Protein AF-A0ABD0L115-F1 (afdb_monomer_lite)

Secondary structure (DSSP, 8-state):
-PPPPHHHHTT------SSHHHHHHHHHTGGG-SS--SEEEES-HHHHHHTSSSHHHHHHHHHHHHHHHHHHHHHHHS--EEEE---TT-TTHHHHHHHTT--EEEEEE-TTS-TTEEEEEEE-TT-SSEEEEEEEEEEETTEEEEEEEEEEEEPP----PPP-

Organism: NCBI:txid370345

Radius of gyration: 19.04 Å; chains: 1; bounding box: 59×47×43 Å

Structure (mmCIF, N/CA/C/O backbone):
data_AF-A0ABD0L115-F1
#
_entry.id   AF-A0ABD0L115-F1
#
loop_
_atom_site.group_PDB
_atom_site.id
_atom_site.type_symbol
_atom_site.label_atom_id
_atom_site.label_alt_id
_atom_site.label_comp_id
_atom_site.label_asym_id
_atom_site.label_entity_id
_atom_site.label_seq_id
_atom_site.pdbx_PDB_ins_code
_atom_site.Cartn_x
_atom_site.Cartn_y
_atom_site.Cartn_z
_atom_site.occupancy
_atom_site.B_iso_or_equiv
_atom_site.auth_seq_id
_atom_site.auth_comp_id
_atom_site.auth_asym_id
_atom_site.auth_atom_id
_atom_site.pdbx_PDB_model_num
ATOM 1 N N . MET A 1 1 ? -13.213 3.475 -19.606 1.00 53.22 1 MET A N 1
ATOM 2 C CA . MET A 1 1 ? -13.486 3.375 -18.160 1.00 53.22 1 MET A CA 1
ATOM 3 C C . MET A 1 1 ? -14.983 3.190 -17.997 1.00 53.22 1 MET A C 1
ATOM 5 O O . MET A 1 1 ? -15.710 4.118 -18.347 1.00 53.22 1 MET A O 1
ATOM 9 N N . PRO A 1 2 ? -15.458 2.026 -17.534 1.00 55.66 2 PRO A N 1
ATOM 10 C CA . PRO A 1 2 ? -16.842 1.870 -17.138 1.00 55.66 2 PRO A CA 1
ATOM 11 C C . PRO A 1 2 ? -17.012 2.618 -15.817 1.00 55.66 2 PRO A C 1
ATOM 13 O O . PRO A 1 2 ? -16.104 2.662 -14.982 1.00 55.66 2 PRO A O 1
ATOM 16 N N . THR A 1 3 ? -18.151 3.271 -15.641 1.00 66.38 3 THR A N 1
ATOM 17 C CA . THR A 1 3 ? -18.423 3.985 -14.398 1.00 66.38 3 THR A CA 1
ATOM 18 C C . THR A 1 3 ? -18.592 2.950 -13.282 1.00 66.38 3 THR A C 1
ATOM 20 O O . THR A 1 3 ? -19.433 2.062 -13.432 1.00 66.38 3 THR A O 1
ATOM 23 N N . PRO A 1 4 ? -17.801 3.008 -12.195 1.00 69.12 4 PRO A N 1
ATOM 24 C CA . PRO A 1 4 ? -17.964 2.079 -11.082 1.00 69.12 4 PRO A CA 1
ATOM 25 C C . PRO A 1 4 ? -19.384 2.175 -10.511 1.00 69.12 4 PRO A C 1
ATOM 27 O O . PRO A 1 4 ? -19.994 3.248 -10.522 1.00 69.12 4 PRO A O 1
ATOM 30 N N . GLU A 1 5 ? -19.917 1.051 -10.023 1.00 78.62 5 GLU A N 1
ATOM 31 C CA . GLU A 1 5 ? -21.270 1.009 -9.469 1.00 78.62 5 GLU A CA 1
ATOM 32 C C . GLU A 1 5 ? -21.422 2.035 -8.329 1.00 78.62 5 GLU A C 1
ATOM 34 O O . GLU A 1 5 ? -20.623 2.029 -7.385 1.00 78.62 5 GLU A O 1
ATOM 39 N N . PRO A 1 6 ? -22.457 2.897 -8.354 1.00 77.81 6 PRO A N 1
ATOM 40 C CA . PRO A 1 6 ? -22.631 3.941 -7.344 1.00 77.81 6 PRO A CA 1
ATOM 41 C C . PRO A 1 6 ? -22.697 3.410 -5.908 1.00 77.81 6 PRO A C 1
ATOM 43 O O . PRO A 1 6 ? -22.220 4.068 -4.988 1.00 77.81 6 PRO A O 1
ATOM 46 N N . ALA A 1 7 ? -23.255 2.211 -5.712 1.00 79.12 7 ALA A N 1
ATOM 47 C CA . ALA A 1 7 ? -23.335 1.569 -4.402 1.00 79.12 7 ALA A CA 1
ATOM 48 C C . ALA A 1 7 ? -21.949 1.197 -3.848 1.00 79.12 7 ALA A C 1
ATOM 50 O O . ALA A 1 7 ? -21.699 1.368 -2.659 1.00 79.12 7 ALA A O 1
ATOM 51 N N . ALA A 1 8 ? -21.026 0.752 -4.706 1.00 75.06 8 ALA A N 1
ATOM 52 C CA . ALA A 1 8 ? -19.653 0.465 -4.301 1.00 75.06 8 ALA A CA 1
ATOM 53 C C . ALA A 1 8 ? -18.895 1.755 -3.952 1.00 75.06 8 ALA A C 1
ATOM 55 O O . ALA A 1 8 ? -18.170 1.795 -2.960 1.00 75.06 8 ALA A O 1
ATOM 56 N N . LEU A 1 9 ? -19.111 2.835 -4.713 1.00 77.62 9 LEU A N 1
ATOM 57 C CA . LEU A 1 9 ? -18.492 4.137 -4.437 1.00 77.62 9 LEU A CA 1
ATOM 58 C C . LEU A 1 9 ? -18.914 4.736 -3.089 1.00 77.62 9 LEU A C 1
ATOM 60 O O . LEU A 1 9 ? -18.114 5.422 -2.463 1.00 77.62 9 LEU A O 1
ATOM 64 N N . GLN A 1 10 ? -20.132 4.462 -2.610 1.00 80.69 10 GLN A N 1
ATOM 65 C CA . GLN A 1 10 ? -20.591 4.929 -1.293 1.00 80.69 10 GLN A CA 1
ATOM 66 C C . GLN A 1 10 ? -19.810 4.312 -0.124 1.00 80.69 10 GLN A C 1
ATOM 68 O O . GLN A 1 10 ? -19.802 4.874 0.970 1.00 80.69 10 GLN A O 1
ATOM 73 N N . LEU A 1 11 ? -19.146 3.175 -0.349 1.00 83.31 11 LEU A N 1
ATOM 74 C CA . LEU A 1 11 ? -18.337 2.475 0.650 1.00 83.31 11 LEU A CA 1
ATOM 75 C C . LEU A 1 11 ? -16.856 2.878 0.597 1.00 83.31 11 LEU A C 1
ATOM 77 O O . LEU A 1 11 ? -16.072 2.449 1.443 1.00 83.31 11 LEU A O 1
ATOM 81 N N . VAL A 1 12 ? -16.461 3.699 -0.381 1.00 85.25 12 VAL A N 1
ATOM 82 C CA . VAL A 1 12 ? -15.071 4.101 -0.605 1.00 85.25 12 VAL A CA 1
ATOM 83 C C . VAL A 1 12 ? -14.905 5.581 -0.301 1.00 85.25 12 VAL A C 1
ATOM 85 O O . VAL A 1 12 ? -15.526 6.445 -0.914 1.00 85.25 12 VAL A O 1
ATOM 88 N N . LYS A 1 13 ? -13.988 5.892 0.615 1.00 88.50 13 LYS A N 1
ATOM 89 C CA . LYS A 1 13 ? -13.533 7.262 0.838 1.00 88.50 13 LYS A CA 1
ATOM 90 C C . LYS A 1 13 ? -12.255 7.504 0.042 1.00 88.50 13 LYS A C 1
ATOM 92 O O . LYS A 1 13 ? -11.186 7.060 0.449 1.00 88.50 13 LYS A O 1
ATOM 97 N N . LEU A 1 14 ? -12.371 8.225 -1.072 1.00 89.50 14 LEU A N 1
ATOM 98 C CA . LEU A 1 14 ? -11.212 8.712 -1.819 1.00 89.50 14 LEU A CA 1
ATOM 99 C C . LEU A 1 14 ? -10.639 9.949 -1.127 1.00 89.50 14 LEU A C 1
ATOM 101 O O . LEU A 1 14 ? -11.367 10.891 -0.806 1.00 89.50 14 LEU A O 1
ATOM 105 N N . TRP A 1 15 ? -9.334 9.935 -0.890 1.00 91.50 15 TRP A N 1
ATOM 106 C CA . TRP A 1 15 ? -8.607 11.038 -0.280 1.00 91.50 15 TRP A CA 1
ATOM 107 C C . TRP A 1 15 ? -7.257 11.196 -0.977 1.00 91.50 15 TRP A C 1
ATOM 109 O O . TRP A 1 15 ? -6.563 10.210 -1.202 1.00 91.50 15 TRP A O 1
ATOM 119 N N . TYR A 1 16 ? -6.917 12.436 -1.326 1.00 91.69 16 TYR A N 1
ATOM 120 C CA . TYR A 1 16 ? -5.723 12.795 -2.088 1.00 91.69 16 TYR A CA 1
ATOM 121 C C . TYR A 1 16 ? -4.810 13.659 -1.207 1.00 91.69 16 TYR A C 1
ATOM 123 O O . TYR A 1 16 ? -4.923 14.883 -1.257 1.00 91.69 16 TYR A O 1
ATOM 131 N N . PRO A 1 17 ? -3.982 13.048 -0.340 1.00 91.88 17 PRO A N 1
ATOM 132 C CA . PRO A 1 17 ? -3.046 13.790 0.498 1.00 91.88 17 PRO A CA 1
ATOM 133 C C . PRO A 1 17 ? -1.944 14.425 -0.355 1.00 91.88 17 PRO A C 1
ATOM 135 O O . PRO A 1 17 ? -1.441 13.799 -1.291 1.00 91.88 17 PRO A O 1
ATOM 138 N N . GLU A 1 18 ? -1.526 15.642 -0.014 1.00 89.31 18 GLU A N 1
ATOM 139 C CA . GLU A 1 18 ? -0.469 16.342 -0.764 1.00 89.31 18 GLU A CA 1
ATOM 140 C C . GLU A 1 18 ? 0.937 15.886 -0.348 1.00 89.31 18 GLU A C 1
ATOM 142 O O . GLU A 1 18 ? 1.902 16.026 -1.105 1.00 89.31 18 GLU A O 1
ATOM 147 N N . SER A 1 19 ? 1.067 15.323 0.858 1.00 91.12 19 SER A N 1
ATOM 148 C CA . SER A 1 19 ? 2.353 14.958 1.448 1.00 91.12 19 SER A CA 1
ATOM 149 C C . SER A 1 19 ? 2.285 13.724 2.348 1.00 91.12 19 SER A C 1
ATOM 151 O O . SER A 1 19 ? 1.236 13.347 2.876 1.00 91.12 19 SER A O 1
ATOM 153 N N . ALA A 1 20 ? 3.453 13.121 2.599 1.00 92.00 20 ALA A N 1
ATOM 154 C CA . ALA A 1 20 ? 3.595 12.027 3.561 1.00 92.00 20 ALA A CA 1
ATOM 155 C C . ALA A 1 20 ? 3.162 12.436 4.983 1.00 92.00 20 ALA A C 1
ATOM 157 O O . ALA A 1 20 ? 2.692 11.607 5.763 1.00 92.00 20 ALA A O 1
ATOM 158 N N . GLU A 1 21 ? 3.337 13.712 5.336 1.00 92.88 21 GLU A N 1
ATOM 159 C CA . GLU A 1 21 ? 3.028 14.238 6.666 1.00 92.88 21 GLU A CA 1
ATOM 160 C C . GLU A 1 21 ? 1.526 14.266 6.932 1.00 92.88 21 GLU A C 1
ATOM 162 O O . GLU A 1 21 ? 1.103 13.947 8.043 1.00 92.88 21 GLU A O 1
ATOM 167 N N . GLU A 1 22 ? 0.717 14.557 5.915 1.00 94.12 22 GLU A N 1
ATOM 168 C CA . GLU A 1 22 ? -0.739 14.461 6.012 1.00 94.12 22 GLU A CA 1
ATOM 169 C C . GLU A 1 22 ? -1.187 13.031 6.293 1.00 94.12 22 GLU A C 1
ATOM 171 O O . GLU A 1 22 ? -2.021 12.814 7.172 1.00 94.12 22 GLU A O 1
ATOM 176 N N . VAL A 1 23 ? -0.592 12.046 5.614 1.00 94.38 23 VAL A N 1
ATOM 177 C CA . VAL A 1 23 ? -0.897 10.625 5.840 1.00 94.38 23 VAL A CA 1
ATOM 178 C C . VAL A 1 23 ? -0.531 10.212 7.263 1.00 94.38 23 VAL A C 1
ATOM 180 O O . VAL A 1 23 ? -1.335 9.585 7.954 1.00 94.38 23 VAL A O 1
ATOM 183 N N . VAL A 1 24 ? 0.654 10.602 7.740 1.00 94.88 24 VAL A N 1
ATOM 184 C CA . VAL A 1 24 ? 1.091 10.334 9.121 1.00 94.88 24 VAL A CA 1
ATOM 185 C C . VAL A 1 24 ? 0.173 11.024 10.132 1.00 94.88 24 VAL A C 1
ATOM 187 O O . VAL A 1 24 ? -0.196 10.418 11.138 1.00 94.88 24 VAL A O 1
ATOM 190 N N . SER A 1 25 ? -0.230 12.266 9.867 1.00 94.62 25 SER A N 1
ATOM 191 C CA . SER A 1 25 ? -1.174 13.000 10.709 1.00 94.62 25 SER A CA 1
ATOM 192 C C . SER A 1 25 ? -2.525 12.291 10.760 1.00 94.62 25 SER A C 1
ATOM 194 O O . SER A 1 25 ? -3.065 12.072 11.842 1.00 94.62 25 SER A O 1
ATOM 196 N N . TRP A 1 26 ? -3.053 11.848 9.620 1.00 94.94 26 TRP A N 1
ATOM 197 C CA . TRP A 1 26 ? -4.289 11.073 9.575 1.00 94.94 26 TRP A CA 1
ATOM 198 C C . TRP A 1 26 ? -4.182 9.771 10.379 1.00 94.94 26 TRP A C 1
ATOM 200 O O . TRP A 1 26 ? -5.079 9.478 11.170 1.00 94.94 26 TRP A O 1
ATOM 210 N N . CYS A 1 27 ? -3.063 9.044 10.262 1.00 95.44 27 CYS A N 1
ATOM 211 C CA . CYS A 1 27 ? -2.799 7.844 11.063 1.00 95.44 27 CYS A CA 1
ATOM 212 C C . CYS A 1 27 ? -2.855 8.152 12.564 1.00 95.44 27 CYS A C 1
ATOM 214 O O . CYS A 1 27 ? -3.495 7.426 13.319 1.00 95.44 27 CYS A O 1
ATOM 216 N N . ALA A 1 28 ? -2.257 9.265 13.000 1.00 94.12 28 ALA A N 1
ATOM 217 C CA . ALA A 1 28 ? -2.294 9.680 14.399 1.00 94.12 28 ALA A CA 1
ATOM 218 C C . ALA A 1 28 ? -3.719 10.003 14.886 1.00 94.12 28 ALA A C 1
ATOM 220 O O . ALA A 1 28 ? -4.052 9.713 16.032 1.00 94.12 28 ALA A O 1
ATOM 221 N N . HIS A 1 29 ? -4.583 10.546 14.024 1.00 94.50 29 HIS A N 1
ATOM 222 C CA . HIS A 1 29 ? -5.970 10.904 14.352 1.00 94.50 29 HIS A CA 1
ATOM 223 C C . HIS A 1 29 ? -6.975 9.757 14.170 1.00 94.50 29 HIS A C 1
ATOM 225 O O . HIS A 1 29 ? -8.175 9.956 14.381 1.00 94.50 29 HIS A O 1
ATOM 231 N N . ILE A 1 30 ? -6.525 8.552 13.801 1.00 91.75 30 ILE A N 1
ATOM 232 C CA . ILE A 1 30 ? -7.424 7.427 13.513 1.00 91.75 30 ILE A CA 1
ATOM 233 C C . ILE A 1 30 ? -8.308 7.059 14.710 1.00 91.75 30 ILE A C 1
ATOM 235 O O . ILE A 1 30 ? -9.472 6.703 14.545 1.00 91.75 30 ILE A O 1
ATOM 239 N N . HIS A 1 31 ? -7.785 7.238 15.925 1.00 90.00 31 HIS A N 1
ATOM 240 C CA . HIS A 1 31 ? -8.477 6.934 17.174 1.00 90.00 31 HIS A CA 1
ATOM 241 C C . HIS A 1 31 ? -9.673 7.849 17.470 1.00 90.00 31 HIS A C 1
ATOM 243 O O . HIS A 1 31 ? -10.485 7.532 18.337 1.00 90.00 31 HIS A O 1
ATOM 249 N N . MET A 1 32 ? -9.783 8.973 16.760 1.00 91.69 32 MET A N 1
ATOM 250 C CA . MET A 1 32 ? -10.886 9.928 16.886 1.00 91.69 32 MET A CA 1
ATOM 251 C C . MET A 1 32 ? -11.992 9.693 15.850 1.00 91.69 32 MET A C 1
ATOM 253 O O . MET A 1 32 ? -13.011 10.381 15.878 1.00 91.69 32 MET A O 1
ATOM 257 N N . GLN A 1 33 ? -11.802 8.762 14.910 1.00 87.50 33 GLN A N 1
ATOM 258 C CA . GLN A 1 33 ? -12.786 8.484 13.867 1.00 87.50 33 GLN A CA 1
ATOM 259 C C . GLN A 1 33 ? -13.933 7.629 14.420 1.00 87.50 33 GLN A C 1
ATOM 261 O O . GLN A 1 33 ? -13.712 6.635 15.108 1.00 87.50 33 GLN A O 1
ATOM 266 N N . SER A 1 34 ? -15.171 8.001 14.087 1.00 84.75 34 SER A N 1
ATOM 267 C CA . SER A 1 34 ? -16.375 7.248 14.469 1.00 84.75 34 SER A CA 1
ATOM 268 C C . SER A 1 34 ? -16.602 6.005 13.608 1.00 84.75 34 SER A C 1
ATOM 270 O O . SER A 1 34 ? -17.222 5.045 14.061 1.00 84.75 34 SER A O 1
ATOM 272 N N . VAL A 1 35 ? -16.100 6.024 12.373 1.00 87.19 35 VAL A N 1
ATOM 273 C CA . VAL A 1 35 ? -16.182 4.924 11.412 1.00 87.19 35 VAL A CA 1
ATOM 274 C C . VAL A 1 35 ? -14.766 4.518 11.037 1.00 87.19 35 VAL A C 1
ATOM 276 O O . VAL A 1 35 ? -13.966 5.357 10.619 1.00 87.19 35 VAL A O 1
ATOM 279 N N . LEU A 1 36 ? -14.461 3.232 11.196 1.00 90.69 36 LEU A N 1
ATOM 280 C CA . LEU A 1 36 ? -13.145 2.677 10.905 1.00 90.69 36 LEU A CA 1
ATOM 281 C C . LEU A 1 36 ? -13.160 1.931 9.564 1.00 90.69 36 LEU A C 1
ATOM 283 O O . LEU A 1 36 ? -14.129 1.222 9.290 1.00 90.69 36 LEU A O 1
ATOM 287 N N . PRO A 1 37 ? -12.117 2.073 8.728 1.00 91.06 37 PRO A N 1
ATOM 288 C CA . PRO A 1 37 ? -12.068 1.399 7.438 1.00 91.06 37 PRO A CA 1
ATOM 289 C C . PRO A 1 37 ? -11.666 -0.075 7.584 1.00 91.06 37 PRO A C 1
ATOM 291 O O . PRO A 1 37 ? -10.776 -0.410 8.361 1.00 91.06 37 PRO A O 1
ATOM 294 N N . GLU A 1 38 ? -12.250 -0.949 6.765 1.00 91.62 38 GLU A N 1
ATOM 295 C CA . GLU A 1 38 ? -11.829 -2.359 6.669 1.00 91.62 38 GLU A CA 1
ATOM 296 C C . GLU A 1 38 ? -10.534 -2.539 5.859 1.00 91.62 38 GLU A C 1
ATOM 298 O O . GLU A 1 38 ? -9.847 -3.563 5.955 1.00 91.62 38 GLU A O 1
ATOM 303 N N . ALA A 1 39 ? -10.189 -1.547 5.038 1.00 92.94 39 ALA A N 1
ATOM 304 C CA . ALA A 1 39 ? -8.964 -1.528 4.261 1.00 92.94 39 ALA A CA 1
ATOM 305 C C . ALA A 1 39 ? -8.426 -0.105 4.099 1.00 92.94 39 ALA A C 1
ATOM 307 O O . ALA A 1 39 ? -9.177 0.844 3.879 1.00 92.94 39 ALA A O 1
ATOM 308 N N . ILE A 1 40 ? -7.105 0.016 4.168 1.00 94.88 40 ILE A N 1
ATOM 309 C CA . ILE A 1 40 ? -6.349 1.209 3.806 1.00 94.88 40 ILE A CA 1
ATOM 310 C C . ILE A 1 40 ? -5.590 0.858 2.532 1.00 94.88 40 ILE A C 1
ATOM 312 O O . ILE A 1 40 ? -4.771 -0.065 2.531 1.00 94.88 40 ILE A O 1
ATOM 316 N N . ILE A 1 41 ? -5.883 1.580 1.455 1.00 94.94 41 ILE A N 1
ATOM 317 C CA . ILE A 1 41 ? -5.234 1.413 0.156 1.00 94.94 41 ILE A CA 1
ATOM 318 C C . ILE A 1 41 ? -4.499 2.709 -0.158 1.00 94.94 41 ILE A C 1
ATOM 320 O O . ILE A 1 41 ? -5.116 3.772 -0.165 1.00 94.94 41 ILE A O 1
ATOM 324 N N . ILE A 1 42 ? -3.194 2.618 -0.398 1.00 94.50 42 ILE A N 1
ATOM 325 C CA . ILE A 1 42 ? -2.371 3.759 -0.808 1.00 94.50 42 ILE A CA 1
ATOM 326 C C . ILE A 1 42 ? -1.829 3.485 -2.192 1.00 94.50 42 ILE A C 1
ATOM 328 O O . ILE A 1 42 ? -1.077 2.532 -2.391 1.00 94.50 42 ILE A O 1
ATOM 332 N N . ASP A 1 43 ? -2.213 4.332 -3.131 1.00 91.88 43 ASP A N 1
ATOM 333 C CA . ASP A 1 43 ? -1.657 4.284 -4.470 1.00 91.88 43 ASP A CA 1
ATOM 334 C C . ASP A 1 43 ? -0.364 5.109 -4.539 1.00 91.88 43 ASP A C 1
ATOM 336 O O . ASP A 1 43 ? -0.255 6.139 -3.871 1.00 91.88 43 ASP A O 1
ATOM 340 N N . ASP A 1 44 ? 0.610 4.633 -5.312 1.00 90.19 44 ASP A N 1
ATOM 341 C CA . ASP A 1 44 ? 1.890 5.288 -5.597 1.00 90.19 44 ASP A CA 1
ATOM 342 C C . ASP A 1 44 ? 2.638 5.788 -4.345 1.00 90.19 44 ASP A C 1
ATOM 344 O O . ASP A 1 44 ? 3.018 6.958 -4.216 1.00 90.19 44 ASP A O 1
ATOM 348 N N . LEU A 1 45 ? 2.913 4.873 -3.406 1.00 91.25 45 LEU A N 1
ATOM 349 C CA . LEU A 1 45 ? 3.630 5.175 -2.159 1.00 91.25 45 LEU A CA 1
ATOM 350 C C . LEU A 1 45 ? 4.995 5.850 -2.406 1.00 91.25 45 LEU A C 1
ATOM 352 O O . LEU A 1 45 ? 5.487 6.609 -1.566 1.00 91.25 45 LEU A O 1
ATOM 356 N N . ASP A 1 46 ? 5.620 5.590 -3.556 1.00 88.81 46 ASP A N 1
ATOM 357 C CA . ASP A 1 46 ? 6.898 6.178 -3.947 1.00 88.81 46 ASP A CA 1
ATOM 358 C C . ASP A 1 46 ? 6.873 7.703 -4.086 1.00 88.81 46 ASP A C 1
ATOM 360 O O . ASP A 1 46 ? 7.891 8.349 -3.812 1.00 88.81 46 ASP A O 1
ATOM 364 N N . VAL A 1 47 ? 5.727 8.301 -4.414 1.00 88.06 47 VAL A N 1
ATOM 365 C CA . VAL A 1 47 ? 5.586 9.764 -4.491 1.00 88.06 47 VAL A CA 1
ATOM 366 C C . VAL A 1 47 ? 5.887 10.397 -3.132 1.00 88.06 47 VAL A C 1
ATOM 368 O O . VAL A 1 47 ? 6.669 11.340 -3.040 1.00 88.06 47 VAL A O 1
ATOM 371 N N . PHE A 1 48 ? 5.363 9.821 -2.052 1.00 87.94 48 PHE A N 1
ATOM 372 C CA . PHE A 1 48 ? 5.579 10.322 -0.691 1.00 87.94 48 PHE A CA 1
ATOM 373 C C . PHE A 1 48 ? 7.014 10.100 -0.201 1.00 87.94 48 PHE A C 1
ATOM 375 O O . PHE A 1 48 ? 7.568 10.911 0.541 1.00 87.94 48 PHE A O 1
ATOM 382 N N . ILE A 1 49 ? 7.635 8.998 -0.621 1.00 88.25 49 ILE A N 1
ATOM 383 C CA . ILE A 1 49 ? 8.994 8.628 -0.211 1.00 88.25 49 ILE A CA 1
ATOM 384 C C . ILE A 1 49 ? 10.033 9.524 -0.888 1.00 88.25 49 ILE A C 1
ATOM 386 O O . ILE A 1 49 ? 10.989 9.960 -0.245 1.00 88.25 49 ILE A O 1
ATOM 390 N N . THR A 1 50 ? 9.846 9.814 -2.176 1.00 85.94 50 THR A N 1
ATOM 391 C CA . THR A 1 50 ? 10.791 10.606 -2.979 1.00 85.94 50 THR A CA 1
ATOM 392 C C . THR A 1 50 ? 10.818 12.087 -2.598 1.00 85.94 50 THR A C 1
ATOM 394 O O . THR A 1 50 ? 11.832 12.746 -2.812 1.00 85.94 50 THR A O 1
ATOM 397 N N . GLN A 1 51 ? 9.761 12.599 -1.963 1.00 85.69 51 GLN A N 1
ATOM 398 C CA . GLN A 1 51 ? 9.722 13.951 -1.393 1.00 85.69 51 GLN A CA 1
ATOM 399 C C . GLN A 1 51 ? 10.590 14.106 -0.127 1.00 85.69 51 GLN A C 1
ATOM 401 O O . GLN A 1 51 ? 10.925 15.225 0.266 1.00 85.69 51 GLN A O 1
ATOM 406 N N . SER A 1 52 ? 10.973 13.005 0.531 1.00 84.25 52 SER A N 1
ATOM 407 C CA . SER A 1 52 ? 11.786 13.046 1.750 1.00 84.25 52 SER A CA 1
ATOM 408 C C . SER A 1 52 ? 13.260 13.329 1.453 1.00 84.25 52 SER A C 1
ATOM 410 O O . SER A 1 52 ? 13.876 12.692 0.601 1.00 84.25 52 SER A O 1
ATOM 412 N N . LYS A 1 53 ? 13.885 14.198 2.263 1.00 86.31 53 LYS A N 1
ATOM 413 C CA . LYS A 1 53 ? 15.348 14.420 2.257 1.00 86.31 53 LYS A CA 1
ATOM 414 C C . LYS A 1 53 ? 16.147 13.139 2.529 1.00 86.31 53 LYS A C 1
ATOM 416 O O . LYS A 1 53 ? 17.288 13.024 2.095 1.00 86.31 53 LYS A O 1
ATOM 421 N N . ASN A 1 54 ? 15.559 12.200 3.270 1.00 89.88 54 ASN A N 1
ATOM 422 C CA . ASN A 1 54 ? 16.099 10.865 3.506 1.00 89.88 54 ASN A CA 1
ATOM 423 C C . ASN A 1 54 ? 15.010 9.834 3.149 1.00 89.88 54 ASN A C 1
ATOM 425 O O . ASN A 1 54 ? 14.112 9.601 3.969 1.00 89.88 54 ASN A O 1
ATOM 429 N N . PRO A 1 55 ? 15.047 9.251 1.937 1.00 88.56 55 PRO A N 1
ATOM 430 C CA . PRO A 1 55 ? 14.002 8.351 1.451 1.00 88.56 55 PRO A CA 1
ATOM 431 C C . PRO A 1 55 ? 13.799 7.106 2.318 1.00 88.56 55 PRO A C 1
ATOM 433 O O . PRO A 1 55 ? 12.662 6.730 2.579 1.00 88.56 55 PRO A O 1
ATOM 436 N N . GLU A 1 56 ? 14.870 6.488 2.821 1.00 89.06 56 GLU A N 1
ATOM 437 C CA . GLU A 1 56 ? 14.763 5.291 3.665 1.00 89.06 56 GLU A CA 1
ATOM 438 C C . GLU A 1 56 ? 14.088 5.610 5.003 1.00 89.06 56 GLU A C 1
ATOM 440 O O . GLU A 1 56 ? 13.138 4.936 5.402 1.00 89.06 56 GLU A O 1
ATOM 445 N N . HIS A 1 57 ? 14.518 6.688 5.666 1.00 89.56 57 HIS A N 1
ATOM 446 C CA . HIS A 1 57 ? 13.895 7.131 6.913 1.00 89.56 57 HIS A CA 1
ATOM 447 C C . HIS A 1 57 ? 12.439 7.575 6.702 1.00 89.56 57 HIS A C 1
ATOM 449 O O . HIS A 1 57 ? 11.567 7.239 7.502 1.00 89.56 57 HIS A O 1
ATOM 455 N N . GLY A 1 58 ? 12.164 8.300 5.612 1.00 90.31 58 GLY A N 1
ATOM 456 C CA . GLY A 1 58 ? 10.815 8.733 5.244 1.00 90.31 58 GLY A CA 1
ATOM 457 C C . GLY A 1 58 ? 9.879 7.551 4.994 1.00 90.31 58 GLY A C 1
ATOM 458 O O . GLY A 1 58 ? 8.785 7.508 5.556 1.00 90.31 58 GLY A O 1
ATOM 459 N N . ALA A 1 59 ? 10.341 6.554 4.234 1.00 91.62 59 ALA A N 1
ATOM 460 C CA . ALA A 1 59 ? 9.611 5.315 3.994 1.00 91.62 59 ALA A CA 1
ATOM 461 C C . ALA A 1 59 ? 9.347 4.554 5.297 1.00 91.62 59 ALA A C 1
ATOM 463 O O . ALA A 1 59 ? 8.206 4.189 5.566 1.00 91.62 59 ALA A O 1
ATOM 464 N N . ALA A 1 60 ? 10.372 4.360 6.133 1.00 91.88 60 ALA A N 1
ATOM 465 C CA . ALA A 1 60 ? 10.233 3.658 7.406 1.00 91.88 60 ALA A CA 1
ATOM 466 C C . ALA A 1 60 ? 9.224 4.345 8.335 1.00 91.88 60 ALA A C 1
ATOM 468 O O . ALA A 1 60 ? 8.368 3.673 8.906 1.00 91.88 60 ALA A O 1
ATOM 469 N N . ARG A 1 61 ? 9.273 5.679 8.447 1.00 93.12 61 ARG A N 1
ATOM 470 C CA . ARG A 1 61 ? 8.331 6.462 9.261 1.00 93.12 61 ARG A CA 1
ATOM 471 C C . ARG A 1 61 ? 6.895 6.340 8.753 1.00 93.12 61 ARG A C 1
ATOM 473 O O . ARG A 1 61 ? 5.995 6.098 9.553 1.00 93.12 61 ARG A O 1
ATOM 480 N N . LEU A 1 62 ? 6.681 6.514 7.449 1.00 94.69 62 LEU A N 1
ATOM 481 C CA . LEU A 1 62 ? 5.352 6.437 6.841 1.00 94.69 62 LEU A CA 1
ATOM 482 C C . LEU A 1 62 ? 4.759 5.031 6.988 1.00 94.69 62 LEU A C 1
ATOM 484 O O . LEU A 1 62 ? 3.637 4.879 7.463 1.00 94.69 62 LEU A O 1
ATOM 488 N N . ILE A 1 63 ? 5.535 4.001 6.648 1.00 94.62 63 ILE A N 1
ATOM 489 C CA . ILE A 1 63 ? 5.110 2.602 6.756 1.00 94.62 63 ILE A CA 1
ATOM 490 C C . ILE A 1 63 ? 4.828 2.232 8.214 1.00 94.62 63 ILE A C 1
ATOM 492 O O . ILE A 1 63 ? 3.810 1.602 8.481 1.00 94.62 63 ILE A O 1
ATOM 496 N N . ALA A 1 64 ? 5.667 2.656 9.163 1.00 94.75 64 ALA A N 1
ATOM 497 C CA . ALA A 1 64 ? 5.431 2.400 10.582 1.00 94.75 64 ALA A CA 1
ATOM 498 C C . ALA A 1 64 ? 4.106 3.010 11.064 1.00 94.75 64 ALA A C 1
ATOM 500 O O . ALA A 1 64 ? 3.329 2.318 11.716 1.00 94.75 64 ALA A O 1
ATOM 501 N N . ALA A 1 65 ? 3.819 4.266 10.700 1.00 95.81 65 ALA A N 1
ATOM 502 C CA . ALA A 1 65 ? 2.563 4.926 11.061 1.00 95.81 65 ALA A CA 1
ATOM 503 C C . ALA A 1 65 ? 1.338 4.202 10.477 1.00 95.81 65 ALA A C 1
ATOM 505 O O . ALA A 1 65 ? 0.330 4.033 11.159 1.00 95.81 65 ALA A O 1
ATOM 506 N N . LEU A 1 66 ? 1.440 3.731 9.233 1.00 95.94 66 LEU A N 1
ATOM 507 C CA . LEU A 1 66 ? 0.372 2.988 8.565 1.00 95.94 66 LEU A CA 1
ATOM 508 C C . LEU A 1 66 ? 0.138 1.608 9.172 1.00 95.94 66 LEU A C 1
ATOM 510 O O . LEU A 1 66 ? -1.009 1.205 9.354 1.00 95.94 66 LEU A O 1
ATOM 514 N N . VAL A 1 67 ? 1.214 0.883 9.480 1.00 95.00 67 VAL A N 1
ATOM 515 C CA . VAL A 1 67 ? 1.141 -0.422 10.146 1.00 95.00 67 VAL A CA 1
ATOM 516 C C . VAL A 1 67 ? 0.500 -0.273 11.519 1.00 95.00 67 VAL A C 1
ATOM 518 O O . VAL A 1 67 ? -0.392 -1.052 11.846 1.00 95.00 67 VAL A O 1
ATOM 521 N N . ASP A 1 68 ? 0.911 0.732 12.292 1.00 95.00 68 ASP A N 1
ATOM 522 C CA . ASP A 1 68 ? 0.353 1.005 13.616 1.00 95.00 68 ASP A CA 1
ATOM 523 C C . ASP A 1 68 ? -1.137 1.361 13.538 1.00 95.00 68 ASP A C 1
ATOM 525 O O . ASP A 1 68 ? -1.963 0.730 14.200 1.00 95.00 68 ASP A O 1
ATOM 529 N N . ALA A 1 69 ? -1.516 2.278 12.641 1.00 95.12 69 ALA A N 1
ATOM 530 C CA . ALA A 1 69 ? -2.915 2.639 12.427 1.00 95.12 69 ALA A CA 1
ATOM 531 C C . ALA A 1 69 ? -3.762 1.432 11.993 1.00 95.12 69 ALA A C 1
ATOM 533 O O . ALA A 1 69 ? -4.837 1.196 12.549 1.00 95.12 69 ALA A O 1
ATOM 534 N N . ALA A 1 70 ? -3.279 0.628 11.041 1.00 94.94 70 ALA A N 1
ATOM 535 C CA . ALA A 1 70 ? -3.971 -0.575 10.584 1.00 94.94 70 ALA A CA 1
ATOM 536 C C . ALA A 1 70 ? -4.107 -1.622 11.701 1.00 94.94 70 ALA A C 1
ATOM 538 O O . ALA A 1 70 ? -5.175 -2.218 11.855 1.00 94.94 70 ALA A O 1
ATOM 539 N N . ALA A 1 71 ? -3.063 -1.826 12.508 1.00 93.19 71 ALA A N 1
ATOM 540 C CA . ALA A 1 71 ? -3.093 -2.732 13.654 1.00 93.19 71 ALA A CA 1
ATOM 541 C C . ALA A 1 71 ? -4.087 -2.257 14.721 1.00 93.19 71 ALA A C 1
ATOM 543 O O . ALA A 1 71 ? -4.877 -3.057 15.234 1.00 93.19 71 ALA A O 1
ATOM 544 N N . TRP A 1 72 ? -4.113 -0.954 15.009 1.00 94.12 72 TRP A N 1
ATOM 545 C CA . TRP A 1 72 ? -5.079 -0.365 15.927 1.00 94.12 72 TRP A CA 1
ATOM 546 C C . TRP A 1 72 ? -6.514 -0.554 15.424 1.00 94.12 72 TRP A C 1
ATOM 548 O O . TRP A 1 72 ? -7.355 -1.046 16.177 1.00 94.12 72 TRP A O 1
ATOM 558 N N . ILE A 1 73 ? -6.797 -0.271 14.147 1.00 94.44 73 ILE A N 1
ATOM 559 C CA . ILE A 1 73 ? -8.130 -0.490 13.559 1.00 94.44 73 ILE A CA 1
ATOM 560 C C . ILE A 1 73 ? -8.526 -1.968 13.629 1.00 94.44 73 ILE A C 1
ATOM 562 O O . ILE A 1 73 ? -9.650 -2.288 14.031 1.00 94.44 73 ILE A O 1
ATOM 566 N N . ALA A 1 74 ? -7.613 -2.875 13.270 1.00 92.56 74 ALA A N 1
ATOM 567 C CA . ALA A 1 74 ? -7.857 -4.314 13.308 1.00 92.56 74 ALA A CA 1
ATOM 568 C C . ALA A 1 74 ? -8.181 -4.803 14.728 1.00 92.56 74 ALA A C 1
ATOM 570 O O . ALA A 1 74 ? -9.008 -5.697 14.890 1.00 92.56 74 ALA A O 1
ATOM 571 N N . SER A 1 75 ? -7.605 -4.178 15.761 1.00 91.56 75 SER A N 1
ATOM 572 C CA . SER A 1 75 ? -7.935 -4.478 17.161 1.00 91.56 75 SER A CA 1
ATOM 573 C C . SER A 1 75 ? -9.359 -4.067 17.573 1.00 91.56 75 SER A C 1
ATOM 575 O O . SER A 1 75 ? -9.853 -4.538 18.596 1.00 91.56 75 SER A O 1
ATOM 577 N N . LYS A 1 76 ? -10.017 -3.183 16.807 1.00 89.81 76 LYS A N 1
ATOM 578 C CA . LYS A 1 76 ? -11.362 -2.648 17.096 1.00 89.81 76 LYS A CA 1
ATOM 579 C C . LYS A 1 76 ? -12.467 -3.212 16.207 1.00 89.81 76 LYS A C 1
ATOM 581 O O . LYS A 1 76 ? -13.591 -3.345 16.669 1.00 89.81 76 LYS A O 1
ATOM 586 N N . SER A 1 77 ? -12.154 -3.512 14.949 1.00 81.81 77 SER A N 1
ATOM 587 C CA . SER A 1 77 ? -13.117 -3.925 13.910 1.00 81.81 77 SER A CA 1
ATOM 588 C C . SER A 1 77 ? -12.893 -5.359 13.410 1.00 81.81 77 SER A C 1
ATOM 590 O O . SER A 1 77 ? -13.451 -5.767 12.398 1.00 81.81 77 SER A O 1
ATOM 592 N N . GLU A 1 78 ? -12.037 -6.120 14.099 1.00 73.81 78 GLU A N 1
ATOM 593 C CA . GLU A 1 78 ? -11.557 -7.471 13.761 1.00 73.81 78 GLU A CA 1
ATOM 594 C C . GLU A 1 78 ? -10.805 -7.606 12.424 1.00 73.81 78 GLU A C 1
ATOM 596 O O . GLU A 1 78 ? -10.161 -8.635 12.194 1.00 73.81 78 GLU A O 1
ATOM 601 N N . ARG A 1 79 ? -10.837 -6.607 11.527 1.00 79.00 79 ARG A N 1
ATOM 602 C CA . ARG A 1 79 ? -10.182 -6.665 10.210 1.00 79.00 79 ARG A CA 1
ATOM 603 C C . ARG A 1 79 ? -9.772 -5.276 9.718 1.00 79.00 79 ARG A C 1
ATOM 605 O O . ARG A 1 79 ? -10.611 -4.421 9.493 1.00 79.00 79 ARG A O 1
ATOM 612 N N . CYS A 1 80 ? -8.477 -5.098 9.459 1.00 92.00 80 CYS A N 1
ATOM 613 C CA . CYS A 1 80 ? -7.977 -4.031 8.595 1.00 92.00 80 CYS A CA 1
ATOM 614 C C . CYS A 1 80 ? -6.921 -4.601 7.645 1.00 92.00 80 CYS A C 1
ATOM 616 O O . CYS A 1 80 ? -5.998 -5.298 8.082 1.00 92.00 80 CYS A O 1
ATOM 618 N N . LYS A 1 81 ? -7.066 -4.359 6.341 1.00 92.75 81 LYS A N 1
ATOM 619 C CA . LYS A 1 81 ? -6.059 -4.709 5.331 1.00 92.75 81 LYS A CA 1
ATOM 620 C C . LYS A 1 81 ? -5.314 -3.460 4.893 1.00 92.75 81 LYS A C 1
ATOM 622 O O . LYS A 1 81 ? -5.924 -2.529 4.391 1.00 92.75 81 LYS A O 1
ATOM 627 N N . LEU A 1 82 ? -3.995 -3.471 5.043 1.00 94.44 82 LEU A N 1
ATOM 628 C CA . LEU A 1 82 ? -3.127 -2.440 4.490 1.00 94.44 82 LEU A CA 1
ATOM 629 C C . LEU A 1 82 ? -2.568 -2.929 3.154 1.00 94.44 82 LEU A C 1
ATOM 631 O O . LEU A 1 82 ? -1.917 -3.975 3.100 1.00 94.44 82 LEU A O 1
ATOM 635 N N . ILE A 1 83 ? -2.846 -2.183 2.092 1.00 93.94 83 ILE A N 1
ATOM 636 C CA . ILE A 1 83 ? -2.365 -2.441 0.736 1.00 93.94 83 ILE A CA 1
ATOM 637 C C . ILE A 1 83 ? -1.748 -1.148 0.226 1.00 93.94 83 ILE A C 1
ATOM 639 O O . ILE A 1 83 ? -2.316 -0.072 0.395 1.00 93.94 83 ILE A O 1
ATOM 643 N N . PHE A 1 84 ? -0.593 -1.244 -0.414 1.00 93.50 84 PHE A N 1
ATOM 644 C CA . PHE A 1 84 ? -0.027 -0.111 -1.125 1.00 93.50 84 PHE A CA 1
ATOM 645 C C . PHE A 1 84 ? 0.682 -0.564 -2.389 1.00 93.50 84 PHE A C 1
ATOM 647 O O . PHE A 1 84 ? 1.209 -1.678 -2.456 1.00 93.50 84 PHE A O 1
ATOM 654 N N . THR A 1 85 ? 0.679 0.307 -3.386 1.00 93.19 85 THR A N 1
ATOM 655 C CA . THR A 1 85 ? 1.435 0.151 -4.625 1.00 93.19 85 THR A CA 1
ATOM 656 C C . THR A 1 85 ? 2.677 1.032 -4.554 1.00 93.19 85 THR A C 1
ATOM 658 O O . THR A 1 85 ? 2.723 2.030 -3.834 1.00 93.19 85 THR A O 1
ATOM 661 N N . ALA A 1 86 ? 3.734 0.618 -5.243 1.00 91.38 86 ALA A N 1
ATOM 662 C CA . ALA A 1 86 ? 4.929 1.428 -5.392 1.00 91.38 86 ALA A CA 1
ATOM 663 C C . ALA A 1 86 ? 5.673 1.033 -6.662 1.00 91.38 86 ALA A C 1
ATOM 665 O O . ALA A 1 86 ? 5.710 -0.143 -7.042 1.00 91.38 86 ALA A O 1
ATOM 666 N N . SER A 1 87 ? 6.328 2.005 -7.285 1.00 88.12 87 SER A N 1
ATOM 667 C CA . SER A 1 87 ? 7.206 1.747 -8.420 1.00 88.12 87 SER A CA 1
ATOM 668 C C . SER A 1 87 ? 8.449 0.936 -8.028 1.00 88.12 87 SER A C 1
ATOM 670 O O . SER A 1 87 ? 9.123 1.227 -7.038 1.00 88.12 87 SER A O 1
ATOM 672 N N . HIS A 1 88 ? 8.860 0.004 -8.898 1.00 81.00 88 HIS A N 1
ATOM 673 C CA . HIS A 1 88 ? 10.142 -0.713 -8.794 1.00 81.00 88 HIS A CA 1
ATOM 674 C C . HIS A 1 88 ? 11.376 0.212 -8.788 1.00 81.00 88 HIS A C 1
ATOM 676 O O . HIS A 1 88 ? 12.477 -0.228 -8.463 1.00 81.00 88 HIS A O 1
ATOM 682 N N . ARG A 1 89 ? 11.215 1.493 -9.145 1.00 80.12 89 ARG A N 1
ATOM 683 C CA . ARG A 1 89 ? 12.294 2.492 -9.131 1.00 80.12 89 ARG A CA 1
ATOM 684 C C . ARG A 1 89 ? 12.772 2.837 -7.718 1.00 80.12 89 ARG A C 1
ATOM 686 O O . ARG A 1 89 ? 13.903 3.292 -7.565 1.00 80.12 89 ARG A O 1
ATOM 693 N N . VAL A 1 90 ? 11.951 2.617 -6.689 1.00 80.88 90 VAL A N 1
ATOM 694 C CA . VAL A 1 90 ? 12.318 2.919 -5.299 1.00 80.88 90 VAL A CA 1
ATOM 695 C C . VAL A 1 90 ? 13.031 1.730 -4.666 1.00 80.88 90 VAL A C 1
ATOM 697 O O . VAL A 1 90 ? 12.430 0.827 -4.087 1.00 80.88 90 VAL A O 1
ATOM 700 N N . THR A 1 91 ? 14.358 1.757 -4.744 1.00 80.94 91 THR A N 1
ATOM 701 C CA . THR A 1 91 ? 15.237 0.673 -4.279 1.00 80.94 91 THR A CA 1
ATOM 702 C C . THR A 1 91 ? 15.290 0.513 -2.758 1.00 80.94 91 THR A C 1
ATOM 704 O O . THR A 1 91 ? 15.685 -0.548 -2.279 1.00 80.94 91 THR A O 1
ATOM 707 N N . VAL A 1 92 ? 14.873 1.529 -1.992 1.00 83.62 92 VAL A N 1
ATOM 708 C CA . VAL A 1 92 ? 14.864 1.495 -0.516 1.00 83.62 92 VAL A CA 1
ATOM 709 C C . VAL A 1 92 ? 13.673 0.727 0.064 1.00 83.62 92 VAL A C 1
ATOM 711 O O . VAL A 1 92 ? 13.714 0.294 1.210 1.00 83.62 92 VAL A O 1
ATOM 714 N N . LEU A 1 93 ? 12.596 0.529 -0.702 1.00 83.38 93 LEU A N 1
ATOM 715 C CA . LEU A 1 93 ? 11.383 -0.110 -0.187 1.00 83.38 93 LEU A CA 1
ATOM 716 C C . LEU A 1 93 ? 11.588 -1.578 0.212 1.00 83.38 93 LEU A C 1
ATOM 718 O O . LEU A 1 93 ? 11.175 -1.941 1.311 1.00 83.38 93 LEU A O 1
ATOM 722 N N . PRO A 1 94 ? 12.249 -2.436 -0.588 1.00 82.50 94 PRO A N 1
ATOM 723 C CA . PRO A 1 94 ? 12.431 -3.837 -0.218 1.00 82.50 94 PRO A CA 1
ATOM 724 C C . PRO A 1 94 ? 13.136 -4.051 1.129 1.00 82.50 94 PRO A C 1
ATOM 726 O O . PRO A 1 94 ? 12.778 -4.983 1.849 1.00 82.50 94 PRO A O 1
ATOM 729 N N . SER A 1 95 ? 14.122 -3.221 1.495 1.00 82.25 95 SER A N 1
ATOM 730 C CA . SER A 1 95 ? 14.816 -3.341 2.788 1.00 82.25 95 SER A CA 1
ATOM 731 C C . SER A 1 95 ? 13.917 -2.939 3.955 1.00 82.25 95 SER A C 1
ATOM 733 O O . SER A 1 95 ? 13.885 -3.648 4.962 1.00 82.25 95 SER A O 1
ATOM 735 N N . VAL A 1 96 ? 13.146 -1.861 3.805 1.00 86.56 96 VAL A N 1
ATOM 736 C CA . VAL A 1 96 ? 12.190 -1.392 4.818 1.00 86.56 96 VAL A CA 1
ATOM 737 C C . VAL A 1 96 ? 11.049 -2.397 4.987 1.00 86.56 96 VAL A C 1
ATOM 739 O O . VAL A 1 96 ? 10.764 -2.829 6.100 1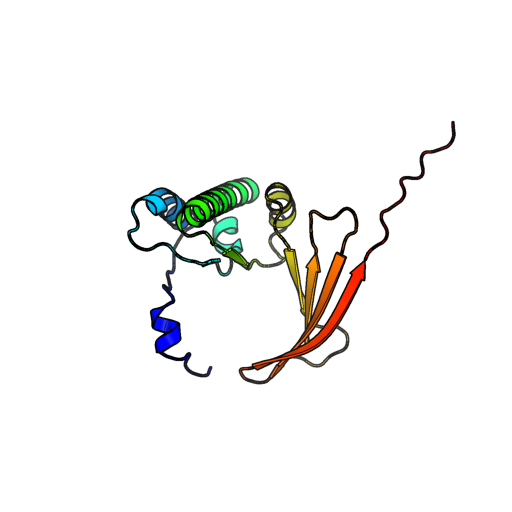.00 86.56 96 VAL A O 1
ATOM 742 N N . LEU A 1 97 ? 10.439 -2.858 3.892 1.00 84.69 97 LEU A N 1
ATOM 743 C CA . LEU A 1 97 ? 9.285 -3.766 3.910 1.00 84.69 97 LEU A CA 1
ATOM 744 C C . LEU A 1 97 ? 9.578 -5.121 4.561 1.00 84.69 97 LEU A C 1
ATOM 746 O O . LEU A 1 97 ? 8.697 -5.696 5.207 1.00 84.69 97 LEU A O 1
ATOM 750 N N . ARG A 1 98 ? 10.816 -5.617 4.447 1.00 81.06 98 ARG A N 1
ATOM 751 C CA . ARG A 1 98 ? 11.254 -6.846 5.127 1.00 81.06 98 ARG A CA 1
ATOM 752 C C . ARG A 1 98 ? 11.147 -6.747 6.649 1.00 81.06 98 ARG A C 1
ATOM 754 O O . ARG A 1 98 ? 10.899 -7.767 7.283 1.00 81.06 98 ARG A O 1
ATOM 761 N N . GLN A 1 99 ? 11.283 -5.554 7.228 1.00 84.69 99 GLN A N 1
ATOM 762 C CA . GLN A 1 99 ? 11.196 -5.347 8.680 1.00 84.69 99 GLN A CA 1
ATOM 763 C C . GLN A 1 99 ? 9.756 -5.486 9.200 1.00 84.69 99 GLN A C 1
ATOM 765 O O . GLN A 1 99 ? 9.541 -5.879 10.344 1.00 84.69 99 GLN A O 1
ATOM 770 N N . PHE A 1 100 ? 8.765 -5.232 8.343 1.00 84.50 100 PHE A N 1
ATOM 771 C CA . PHE A 1 100 ? 7.340 -5.239 8.691 1.00 84.50 100 PHE A CA 1
ATOM 772 C C . PHE A 1 100 ? 6.597 -6.501 8.217 1.00 84.50 100 PHE A C 1
ATOM 774 O O . PHE A 1 100 ? 5.376 -6.570 8.317 1.00 84.50 100 PHE A O 1
ATOM 781 N N . HIS A 1 101 ? 7.317 -7.517 7.721 1.00 82.25 101 HIS A N 1
ATOM 782 C CA . HIS A 1 101 ? 6.759 -8.812 7.295 1.00 82.25 101 HIS A CA 1
ATOM 783 C C . HIS A 1 101 ? 5.646 -8.719 6.229 1.00 82.25 101 HIS A C 1
ATOM 785 O O . HIS A 1 101 ? 4.759 -9.576 6.166 1.00 82.25 101 HIS A O 1
ATOM 791 N N . PHE A 1 102 ? 5.696 -7.710 5.354 1.00 84.44 102 PHE A N 1
ATOM 792 C CA . PHE A 1 102 ? 4.721 -7.560 4.272 1.00 84.44 102 PHE A CA 1
ATOM 793 C C . PHE A 1 102 ? 4.818 -8.679 3.235 1.00 84.44 102 PHE A C 1
ATOM 795 O O . PHE A 1 102 ? 5.903 -9.055 2.792 1.00 84.44 102 PHE A O 1
ATOM 802 N N . ARG A 1 103 ? 3.659 -9.157 2.773 1.00 84.75 103 ARG A N 1
ATOM 803 C CA . ARG A 1 103 ? 3.577 -9.954 1.543 1.00 84.75 103 ARG A CA 1
ATOM 804 C C . ARG A 1 103 ? 3.829 -9.033 0.359 1.00 84.75 103 ARG A C 1
ATOM 806 O O . ARG A 1 103 ? 3.137 -8.032 0.215 1.00 84.75 103 ARG A O 1
ATOM 813 N N . ILE A 1 104 ? 4.798 -9.388 -0.475 1.00 84.88 104 ILE A N 1
ATOM 814 C CA . ILE A 1 104 ? 5.176 -8.585 -1.636 1.00 84.88 104 ILE A CA 1
ATOM 815 C C . ILE A 1 104 ? 4.644 -9.284 -2.879 1.00 84.88 104 ILE A C 1
ATOM 817 O O . ILE A 1 104 ? 4.901 -10.474 -3.081 1.00 84.88 104 ILE A O 1
ATOM 821 N N . ALA A 1 105 ? 3.890 -8.544 -3.685 1.00 88.25 105 ALA A N 1
ATOM 822 C CA . ALA A 1 105 ? 3.477 -8.964 -5.012 1.00 88.25 105 ALA A CA 1
ATOM 823 C C . ALA A 1 105 ? 4.219 -8.105 -6.038 1.00 88.25 105 ALA A C 1
ATOM 825 O O . ALA A 1 105 ? 4.082 -6.885 -6.040 1.00 88.25 105 ALA A O 1
ATOM 826 N N . GLU A 1 106 ? 5.030 -8.738 -6.874 1.00 89.50 106 GLU A N 1
ATOM 827 C CA . GLU A 1 106 ? 5.748 -8.069 -7.953 1.00 89.50 106 GLU A CA 1
ATOM 828 C C . GLU A 1 106 ? 4.944 -8.183 -9.239 1.00 89.50 106 GLU A C 1
ATOM 830 O O . GLU A 1 106 ? 4.528 -9.281 -9.617 1.00 89.50 106 GLU A O 1
ATOM 835 N N . LEU A 1 107 ? 4.731 -7.050 -9.903 1.00 89.44 107 LEU A N 1
ATOM 836 C CA . LEU A 1 107 ? 4.002 -6.990 -11.156 1.00 89.44 107 LEU A CA 1
ATOM 837 C C . LEU A 1 107 ? 4.971 -6.770 -12.315 1.00 89.44 107 LEU A C 1
ATOM 839 O O . LEU A 1 107 ? 5.698 -5.780 -12.349 1.00 89.44 107 LEU A O 1
ATOM 843 N N . GLN A 1 108 ? 4.955 -7.675 -13.288 1.00 89.62 108 GLN A N 1
ATOM 844 C CA . GLN A 1 108 ? 5.817 -7.609 -14.463 1.00 89.62 108 GLN A CA 1
ATOM 845 C C . GLN A 1 108 ? 5.006 -7.830 -15.739 1.00 89.62 108 GLN A C 1
ATOM 847 O O . GLN A 1 108 ? 3.974 -8.501 -15.738 1.00 89.62 108 GLN A O 1
ATOM 852 N N . LYS A 1 109 ? 5.477 -7.269 -16.856 1.00 87.19 109 LYS A N 1
ATOM 853 C CA . LYS A 1 109 ? 4.926 -7.599 -18.174 1.00 87.19 109 LYS A CA 1
ATOM 854 C C . LYS A 1 109 ? 5.343 -9.025 -18.533 1.00 87.19 109 LYS A C 1
ATOM 856 O O . LYS A 1 109 ? 6.509 -9.379 -18.363 1.00 87.19 109 LYS A O 1
ATOM 861 N N . SER A 1 110 ? 4.406 -9.838 -19.011 1.00 81.31 110 SER A N 1
ATOM 862 C CA . SER A 1 110 ? 4.710 -11.215 -19.397 1.00 81.31 110 SER A CA 1
ATOM 863 C C . SER A 1 110 ? 5.621 -11.223 -20.623 1.00 81.31 110 SER A C 1
ATOM 865 O O . SER A 1 110 ? 5.345 -10.563 -21.622 1.00 81.31 110 SER A O 1
ATOM 867 N N . SER A 1 111 ? 6.710 -11.985 -20.558 1.00 70.62 111 SER A N 1
ATOM 868 C CA . SER A 1 111 ? 7.656 -12.149 -21.668 1.00 70.62 111 SER A CA 1
ATOM 869 C C . SER A 1 111 ? 7.126 -13.051 -22.788 1.00 70.62 111 SER A C 1
ATOM 871 O O . SER A 1 111 ? 7.670 -13.035 -23.889 1.00 70.62 111 SER A O 1
ATOM 873 N N . ALA A 1 112 ? 6.070 -13.826 -22.522 1.00 66.56 112 ALA A N 1
ATOM 874 C CA . ALA A 1 112 ? 5.514 -14.825 -23.436 1.00 66.56 112 ALA A CA 1
ATOM 875 C C . ALA A 1 112 ? 4.202 -14.388 -24.121 1.00 66.56 112 ALA A C 1
ATOM 877 O O . ALA A 1 112 ? 3.605 -15.185 -24.844 1.00 66.56 112 ALA A O 1
ATOM 878 N N . GLY A 1 113 ? 3.728 -13.161 -23.876 1.00 64.62 113 GLY A N 1
ATOM 879 C CA . GLY A 1 113 ? 2.379 -12.717 -24.234 1.00 64.62 113 GLY A CA 1
A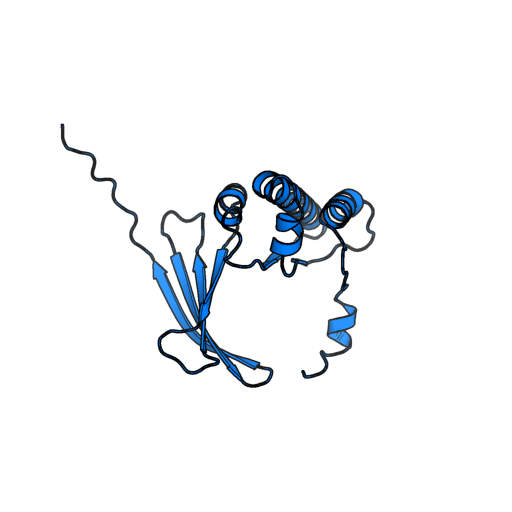TOM 880 C C . GLY A 1 113 ? 2.304 -11.414 -25.035 1.00 64.62 113 GLY A C 1
ATOM 881 O O . GLY A 1 113 ? 3.309 -10.758 -25.302 1.00 64.62 113 GLY A O 1
ATOM 882 N N . GLY A 1 114 ? 1.083 -11.055 -25.436 1.00 74.88 114 GLY A N 1
ATOM 883 C CA . GLY A 1 114 ? 0.764 -9.805 -26.129 1.00 74.88 114 GLY A CA 1
ATOM 884 C C . GLY A 1 114 ? 0.922 -8.567 -25.240 1.00 74.88 114 GLY A C 1
ATOM 885 O O . GLY A 1 114 ? 1.252 -8.652 -24.061 1.00 74.88 114 GLY A O 1
ATOM 886 N N . GLU A 1 115 ? 0.660 -7.381 -25.795 1.00 80.31 115 GLU A N 1
ATOM 887 C CA . GLU A 1 115 ? 0.921 -6.094 -25.130 1.00 80.31 115 GLU A CA 1
ATOM 888 C C . GLU A 1 115 ? 0.236 -5.929 -23.759 1.00 80.31 115 GLU A C 1
ATOM 890 O O . GLU A 1 115 ? 0.775 -5.223 -22.905 1.00 80.31 115 GLU A O 1
ATOM 895 N N . ASN A 1 116 ? -0.874 -6.642 -23.545 1.00 85.62 116 ASN A N 1
ATOM 896 C CA . ASN A 1 116 ? -1.712 -6.599 -22.345 1.00 85.62 116 ASN A CA 1
ATOM 897 C C . ASN A 1 116 ? -1.555 -7.820 -21.427 1.00 85.62 116 ASN A C 1
ATOM 899 O O . ASN A 1 116 ? -2.412 -8.043 -20.569 1.00 85.62 116 ASN A O 1
ATOM 903 N N . ASP A 1 117 ? -0.515 -8.629 -21.627 1.00 88.75 117 ASP A N 1
ATOM 904 C CA . ASP A 1 117 ? -0.248 -9.805 -20.804 1.00 88.75 117 ASP A CA 1
ATOM 905 C C . ASP A 1 117 ? 0.723 -9.464 -19.673 1.00 88.75 117 ASP A C 1
ATOM 907 O O . ASP A 1 117 ? 1.825 -8.950 -19.887 1.00 88.75 117 ASP A O 1
ATOM 911 N N . PHE A 1 118 ? 0.316 -9.786 -18.452 1.00 90.62 118 PHE A N 1
ATOM 912 C CA . PHE A 1 118 ? 1.016 -9.456 -17.221 1.00 90.62 118 PHE A CA 1
ATOM 913 C C . PHE A 1 118 ? 1.176 -10.691 -16.342 1.00 90.62 118 PHE A C 1
ATOM 915 O O . PHE A 1 118 ? 0.430 -11.665 -16.442 1.00 90.62 118 PHE A O 1
ATOM 922 N N . GLN A 1 119 ? 2.164 -10.626 -15.462 1.00 91.56 119 GLN A N 1
ATOM 923 C CA . GLN A 1 119 ? 2.474 -11.652 -14.489 1.00 91.56 119 GLN A CA 1
ATOM 924 C C . GLN A 1 119 ? 2.603 -11.010 -13.109 1.00 91.56 119 GLN A C 1
ATOM 926 O O . GLN A 1 119 ? 3.407 -10.101 -12.907 1.00 91.56 119 GLN 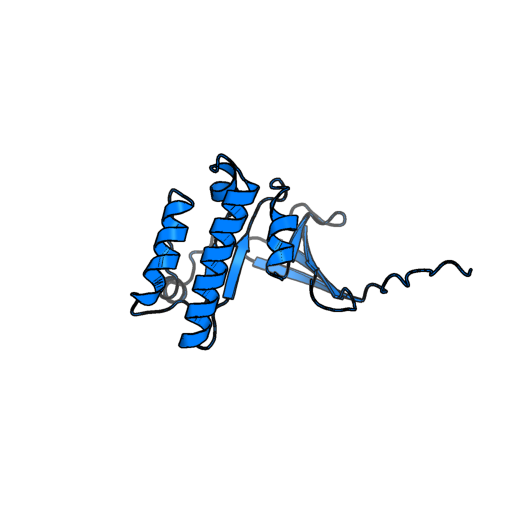A O 1
ATOM 931 N N . LEU A 1 120 ? 1.814 -11.501 -12.156 1.00 90.88 120 LEU A N 1
ATOM 932 C CA . LEU A 1 120 ? 1.887 -11.132 -10.747 1.00 90.88 120 LEU A CA 1
ATOM 933 C C . LEU A 1 120 ? 2.570 -12.255 -9.969 1.00 90.88 120 LEU A C 1
ATOM 935 O O . LEU A 1 120 ? 2.075 -13.381 -9.946 1.00 90.88 120 LEU A O 1
ATOM 939 N N . THR A 1 121 ? 3.673 -11.955 -9.295 1.00 89.88 121 THR A N 1
ATOM 940 C CA . THR A 1 121 ? 4.407 -12.921 -8.472 1.00 89.88 121 THR A CA 1
ATOM 941 C C . THR A 1 121 ? 4.307 -12.539 -7.004 1.00 89.88 121 THR A C 1
ATOM 943 O O . THR A 1 121 ? 4.910 -11.567 -6.558 1.00 89.88 121 THR A O 1
ATOM 946 N N . LEU A 1 122 ? 3.554 -13.318 -6.232 1.00 87.75 122 LEU A N 1
ATOM 947 C CA . LEU A 1 122 ? 3.416 -13.163 -4.790 1.00 87.75 122 LEU A CA 1
ATOM 948 C C . LEU A 1 122 ? 4.488 -13.986 -4.070 1.00 87.75 122 LEU A C 1
ATOM 950 O O . LEU A 1 122 ? 4.525 -15.215 -4.184 1.00 87.75 122 LEU A O 1
ATOM 954 N N . THR A 1 123 ? 5.305 -13.310 -3.267 1.00 79.25 123 THR A N 1
ATOM 955 C CA . THR A 1 123 ? 6.313 -13.939 -2.410 1.00 79.25 123 THR A CA 1
ATOM 956 C C . THR A 1 123 ? 5.906 -13.803 -0.946 1.00 79.25 123 THR A C 1
ATOM 958 O O . THR A 1 123 ? 5.696 -12.697 -0.442 1.00 79.25 123 THR A O 1
ATOM 961 N N . HIS A 1 124 ? 5.799 -14.933 -0.239 1.00 69.44 124 HIS A N 1
ATOM 962 C CA . HIS A 1 124 ? 5.533 -14.928 1.199 1.00 69.44 124 HIS A CA 1
ATOM 963 C C . HIS A 1 124 ? 6.852 -14.779 1.980 1.00 69.44 124 HIS A C 1
ATOM 965 O O . HIS A 1 124 ? 7.717 -15.648 1.862 1.00 69.44 124 HIS A O 1
ATOM 971 N N . PRO A 1 125 ? 7.036 -13.723 2.795 1.00 60.59 125 PRO A N 1
ATOM 972 C CA . PRO A 1 125 ? 8.296 -13.495 3.507 1.00 60.59 125 PRO A CA 1
ATOM 973 C C . PRO A 1 125 ? 8.521 -14.463 4.679 1.00 60.59 125 PRO A C 1
ATOM 975 O O . PRO A 1 125 ? 9.659 -14.656 5.090 1.00 60.59 125 PRO A O 1
ATOM 978 N N . SER A 1 126 ? 7.458 -15.059 5.238 1.00 56.53 126 SER A N 1
ATOM 979 C CA . SER A 1 126 ? 7.511 -15.694 6.566 1.00 56.53 126 SER A CA 1
ATOM 980 C C . SER A 1 126 ? 7.437 -17.227 6.596 1.00 56.53 126 SER A C 1
ATOM 982 O O . SER A 1 126 ? 7.308 -17.787 7.683 1.00 56.53 126 SER A O 1
ATOM 984 N N . SER A 1 127 ? 7.452 -17.929 5.458 1.00 52.69 127 SER A N 1
ATOM 985 C CA . SER A 1 127 ? 7.433 -19.399 5.465 1.00 52.69 127 SER A CA 1
ATOM 986 C C . SER A 1 127 ? 8.818 -19.962 5.178 1.00 52.69 127 SER A C 1
ATOM 988 O O . SER A 1 127 ? 9.489 -19.566 4.227 1.00 52.69 127 SER A O 1
ATOM 990 N N . SER A 1 128 ? 9.229 -20.918 6.011 1.00 53.56 128 SER A N 1
ATOM 991 C CA . SER A 1 128 ? 10.453 -21.705 5.853 1.00 53.56 128 SER A CA 1
ATOM 992 C C . SER A 1 128 ? 10.558 -22.341 4.466 1.00 53.56 128 SER A C 1
ATOM 994 O O . SER A 1 128 ? 11.662 -22.477 3.974 1.00 53.56 128 SER A O 1
ATOM 996 N N . SER A 1 129 ? 9.450 -22.634 3.781 1.00 54.56 129 SER A N 1
ATOM 997 C CA . SER A 1 129 ? 9.419 -22.819 2.327 1.00 54.56 129 SER A CA 1
ATOM 998 C C . SER A 1 129 ? 9.027 -21.506 1.649 1.00 54.56 129 SER A C 1
ATOM 1000 O O . SER A 1 129 ? 7.942 -20.987 1.906 1.00 54.56 129 SER A O 1
ATOM 1002 N N . LYS A 1 130 ? 9.850 -20.952 0.750 1.00 64.62 130 LYS A N 1
ATOM 1003 C CA . LYS A 1 130 ? 9.423 -19.809 -0.077 1.00 64.62 130 LYS A CA 1
ATOM 1004 C C . LYS A 1 130 ? 8.360 -20.306 -1.063 1.00 64.62 130 LYS A C 1
ATOM 1006 O O . LYS A 1 130 ? 8.685 -20.794 -2.143 1.00 64.62 130 LYS A O 1
ATOM 1011 N N . ASN A 1 131 ? 7.094 -20.241 -0.659 1.00 72.12 131 ASN A N 1
ATOM 1012 C CA . ASN A 1 131 ? 5.969 -20.496 -1.545 1.00 72.12 131 ASN A CA 1
ATOM 1013 C C . ASN A 1 131 ? 5.798 -19.265 -2.428 1.00 72.12 131 ASN A C 1
ATOM 1015 O O . ASN A 1 131 ? 5.526 -18.168 -1.936 1.00 72.12 131 ASN A O 1
ATOM 1019 N N . VAL A 1 132 ? 5.991 -19.470 -3.722 1.00 82.62 132 VAL A N 1
ATOM 1020 C CA . VAL A 1 132 ? 5.816 -18.453 -4.749 1.00 82.62 132 VAL A CA 1
ATOM 1021 C C . VAL A 1 132 ? 4.537 -18.786 -5.497 1.00 82.62 132 VAL A C 1
ATOM 1023 O O . VAL A 1 132 ? 4.370 -19.907 -5.990 1.00 82.62 132 VAL A O 1
ATOM 1026 N N . VAL A 1 133 ? 3.617 -17.827 -5.539 1.00 87.69 133 VAL A N 1
ATOM 1027 C CA . VAL A 1 133 ? 2.402 -17.921 -6.350 1.00 87.69 133 VAL A CA 1
ATOM 1028 C C . VAL A 1 133 ? 2.552 -16.954 -7.507 1.00 87.69 133 VAL A C 1
ATOM 1030 O O . VAL A 1 133 ? 2.709 -15.756 -7.294 1.00 87.69 133 VAL A O 1
ATOM 1033 N N . THR A 1 134 ? 2.498 -17.481 -8.720 1.00 89.12 134 THR A N 1
ATOM 1034 C CA . THR A 1 134 ? 2.569 -16.703 -9.952 1.00 89.12 134 THR A CA 1
ATOM 1035 C C . THR A 1 134 ? 1.212 -16.752 -10.635 1.00 89.12 134 THR A C 1
ATOM 1037 O O . THR A 1 134 ? 0.662 -17.833 -10.852 1.00 89.12 134 THR A O 1
ATOM 1040 N N . VAL A 1 135 ? 0.669 -15.583 -10.952 1.00 90.56 135 VAL A N 1
ATOM 1041 C CA . VAL A 1 135 ? -0.616 -15.412 -11.625 1.00 90.56 135 VAL A CA 1
ATOM 1042 C C . VAL A 1 135 ? -0.371 -14.689 -12.938 1.00 90.56 135 VAL A C 1
ATOM 1044 O O . VAL A 1 135 ? -0.032 -13.508 -12.943 1.00 90.56 135 VAL A O 1
ATOM 1047 N N . ASP A 1 136 ? -0.559 -15.397 -14.045 1.00 90.62 136 ASP A N 1
ATOM 1048 C CA . ASP A 1 136 ? -0.577 -14.790 -15.370 1.00 90.62 136 ASP A CA 1
ATOM 1049 C C . ASP A 1 136 ? -1.983 -14.267 -15.645 1.00 90.62 136 ASP A C 1
ATOM 1051 O O . ASP A 1 136 ? -2.971 -14.990 -15.469 1.00 90.62 136 ASP A O 1
ATOM 1055 N N . TYR A 1 137 ? -2.087 -13.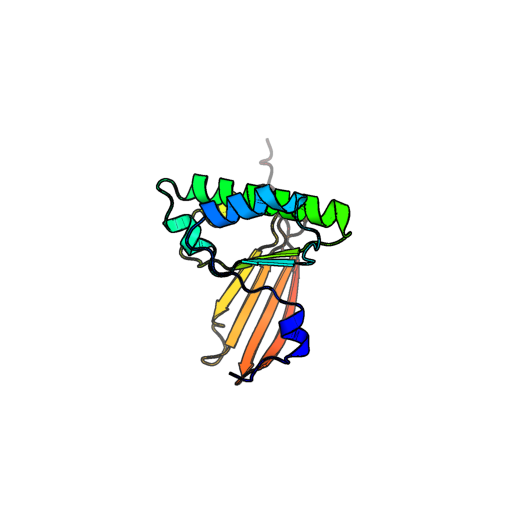020 -16.083 1.00 91.38 137 TYR A N 1
ATOM 1056 C CA . TYR A 1 137 ? -3.363 -12.387 -16.377 1.00 91.38 137 TYR A CA 1
ATOM 1057 C C . TYR A 1 137 ? -3.268 -11.462 -17.588 1.00 91.38 137 TYR A C 1
ATOM 1059 O O . TYR A 1 137 ? -2.195 -10.987 -17.955 1.00 91.38 137 TYR A O 1
ATOM 1067 N N . THR A 1 138 ? -4.411 -11.194 -18.207 1.00 90.94 138 THR A N 1
ATOM 1068 C CA . THR A 1 138 ? -4.525 -10.257 -19.327 1.00 90.94 138 THR A CA 1
ATOM 1069 C C . THR A 1 138 ? -5.523 -9.180 -18.995 1.00 90.94 138 THR A C 1
ATOM 1071 O O . THR A 1 138 ? -6.582 -9.458 -18.429 1.00 90.94 138 THR A O 1
ATOM 1074 N N . ILE A 1 139 ? -5.213 -7.957 -19.399 1.00 88.12 139 ILE A N 1
ATOM 1075 C CA . ILE A 1 139 ? -6.162 -6.852 -19.343 1.00 88.12 139 ILE A CA 1
ATOM 1076 C C . ILE A 1 139 ? -6.884 -6.777 -20.692 1.00 88.12 139 ILE A C 1
ATOM 1078 O O . ILE A 1 139 ? -6.263 -6.571 -21.735 1.00 88.12 139 ILE A O 1
ATOM 1082 N N . THR A 1 140 ? -8.199 -6.985 -20.689 1.00 86.56 140 THR A N 1
ATOM 1083 C CA . THR A 1 140 ? -9.040 -6.922 -21.897 1.00 86.56 140 THR A CA 1
ATOM 1084 C C . THR A 1 140 ? -10.167 -5.920 -21.689 1.00 86.56 140 THR A C 1
ATOM 1086 O O . THR A 1 140 ? -11.139 -6.191 -20.984 1.00 86.56 140 THR A O 1
ATOM 1089 N N . GLY A 1 141 ? -10.019 -4.732 -22.283 1.00 82.69 141 GLY A N 1
ATOM 1090 C CA . GLY A 1 141 ? -10.917 -3.610 -22.014 1.00 82.69 141 GLY A CA 1
ATOM 1091 C C . GLY A 1 141 ? -10.914 -3.276 -20.523 1.00 82.69 141 GLY A C 1
ATOM 1092 O O . GLY A 1 141 ? -9.888 -2.867 -19.988 1.00 82.69 141 GLY A O 1
ATOM 1093 N N . ASP A 1 142 ? -12.043 -3.526 -19.865 1.00 77.00 142 ASP A N 1
ATOM 1094 C CA . ASP A 1 142 ? -12.260 -3.208 -18.452 1.00 77.00 142 ASP A CA 1
ATOM 1095 C C . ASP A 1 142 ? -12.088 -4.413 -17.508 1.00 77.00 142 ASP A C 1
ATOM 1097 O O . ASP A 1 142 ? -12.336 -4.311 -16.308 1.00 77.00 142 ASP A O 1
ATOM 1101 N N . ASN A 1 143 ? -11.672 -5.567 -18.039 1.00 81.19 143 ASN A N 1
ATOM 1102 C CA . ASN A 1 143 ? -11.587 -6.813 -17.285 1.00 81.19 143 ASN A CA 1
ATOM 1103 C C . ASN A 1 143 ? -10.142 -7.269 -17.085 1.00 81.19 143 ASN A C 1
ATOM 1105 O O . ASN A 1 143 ? -9.336 -7.270 -18.020 1.00 81.19 143 ASN A O 1
ATOM 1109 N N . ILE A 1 144 ? -9.860 -7.761 -15.879 1.00 87.81 144 ILE A N 1
ATOM 1110 C CA . ILE A 1 144 ? -8.664 -8.548 -15.578 1.00 87.81 144 ILE A CA 1
ATOM 1111 C C . ILE A 1 144 ? -9.040 -10.025 -15.710 1.00 87.81 144 ILE A C 1
ATOM 1113 O O . ILE A 1 144 ? -9.784 -10.564 -14.893 1.00 87.81 144 ILE A O 1
ATOM 1117 N N . MET A 1 145 ? -8.533 -10.686 -16.749 1.00 87.44 145 MET A N 1
AT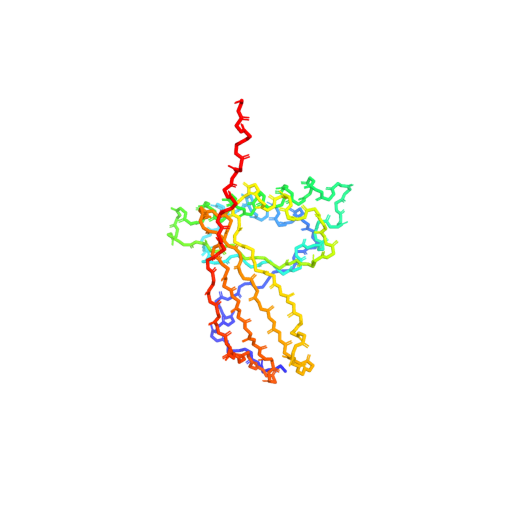OM 1118 C CA . MET A 1 145 ? -8.750 -12.113 -16.980 1.00 87.44 145 MET A CA 1
ATOM 1119 C C . MET A 1 145 ? -7.558 -12.915 -16.470 1.00 87.44 145 MET A C 1
ATOM 1121 O O . MET A 1 145 ? -6.458 -12.808 -17.011 1.00 87.44 145 MET A O 1
ATOM 1125 N N . LEU A 1 146 ? -7.778 -13.744 -15.451 1.00 89.44 146 LEU A N 1
ATOM 1126 C CA . LEU A 1 146 ? -6.763 -14.674 -14.958 1.00 89.44 146 LEU A CA 1
ATOM 1127 C C . LEU A 1 146 ? -6.599 -15.822 -15.961 1.00 89.44 146 LEU A C 1
ATOM 1129 O O . LEU A 1 146 ? -7.580 -16.475 -16.315 1.00 89.44 146 LEU A O 1
ATOM 1133 N N . ARG A 1 147 ? -5.371 -16.070 -16.422 1.00 85.62 147 ARG A N 1
ATOM 1134 C CA . ARG A 1 147 ? -5.051 -17.169 -17.344 1.00 85.62 147 ARG A CA 1
ATOM 1135 C C . ARG A 1 147 ? -4.600 -18.407 -16.591 1.00 85.62 147 ARG A C 1
ATOM 1137 O O . ARG A 1 147 ? -5.216 -19.462 -16.695 1.00 85.62 147 ARG A O 1
ATOM 1144 N N . THR A 1 148 ? -3.527 -18.258 -15.822 1.00 86.62 148 THR A N 1
ATOM 1145 C CA . THR A 1 148 ? -2.845 -19.380 -15.181 1.00 86.62 148 THR A CA 1
ATOM 1146 C C . THR A 1 148 ? -2.446 -18.983 -13.774 1.00 86.62 148 THR A C 1
ATOM 1148 O O . THR A 1 148 ? -1.871 -17.919 -13.563 1.00 86.62 148 THR A O 1
ATOM 1151 N N . VAL A 1 149 ? -2.719 -19.859 -12.810 1.00 86.75 149 VAL A N 1
ATOM 1152 C CA . VAL A 1 149 ? -2.239 -19.725 -11.433 1.00 86.75 149 VAL A CA 1
ATOM 1153 C C . VAL A 1 149 ? -1.298 -20.884 -11.161 1.00 86.75 149 VAL A C 1
ATOM 1155 O O . VAL A 1 149 ? -1.707 -22.044 -11.166 1.00 86.75 149 VAL A O 1
ATOM 1158 N N . THR A 1 150 ? -0.030 -20.572 -10.923 1.00 87.00 150 THR A N 1
ATOM 1159 C CA . THR A 1 150 ? 1.000 -21.562 -10.616 1.00 87.00 150 THR A CA 1
ATOM 1160 C C . THR A 1 150 ? 1.476 -21.354 -9.188 1.00 87.00 150 THR A C 1
ATOM 1162 O O . THR A 1 150 ? 1.822 -20.240 -8.804 1.00 87.00 150 THR A O 1
ATOM 1165 N N . SER A 1 151 ? 1.533 -22.422 -8.395 1.00 83.25 151 SER A N 1
ATOM 1166 C CA . SER A 1 151 ? 2.144 -22.397 -7.064 1.00 83.25 151 SER A CA 1
ATOM 1167 C C . SER A 1 151 ? 3.375 -23.293 -7.057 1.00 83.25 151 SER A C 1
ATOM 1169 O O . SER A 1 151 ? 3.314 -24.437 -7.509 1.00 83.25 151 SER A O 1
ATOM 1171 N N . ARG A 1 152 ? 4.505 -22.769 -6.581 1.00 79.44 152 ARG A N 1
ATOM 1172 C CA . ARG A 1 152 ? 5.758 -23.518 -6.433 1.00 79.44 152 ARG A CA 1
ATOM 1173 C C . ARG A 1 152 ? 6.318 -23.313 -5.033 1.00 79.44 152 ARG A C 1
ATOM 1175 O O . ARG A 1 152 ? 6.388 -22.183 -4.552 1.00 79.44 152 ARG A O 1
ATOM 1182 N N . SER A 1 153 ? 6.762 -24.392 -4.399 1.00 72.00 153 SER A N 1
ATOM 1183 C CA . SER A 1 153 ? 7.622 -24.326 -3.220 1.00 72.00 153 SER A CA 1
ATOM 1184 C C . SER A 1 153 ? 9.078 -24.287 -3.685 1.00 72.00 153 SER A C 1
ATOM 1186 O O . SER A 1 153 ? 9.556 -25.205 -4.350 1.00 72.00 153 SER A O 1
ATOM 1188 N N . LEU A 1 154 ? 9.797 -23.206 -3.384 1.00 61.12 154 LEU A N 1
ATOM 1189 C CA . LEU A 1 154 ? 11.243 -23.177 -3.602 1.00 61.12 154 LEU A CA 1
ATOM 1190 C C . LEU A 1 154 ? 11.928 -24.024 -2.516 1.00 61.12 154 LEU A C 1
ATOM 1192 O O . LEU A 1 154 ? 11.579 -23.883 -1.336 1.00 61.12 154 LEU A O 1
ATOM 1196 N N . PRO A 1 155 ? 12.899 -24.882 -2.881 1.00 52.28 155 PRO A N 1
ATOM 1197 C CA . PRO A 1 155 ? 13.685 -25.616 -1.903 1.00 52.28 155 PRO A CA 1
ATOM 1198 C C . PRO A 1 155 ? 14.470 -24.633 -1.030 1.00 52.28 155 PRO A C 1
ATOM 1200 O O . PRO A 1 155 ? 15.041 -23.657 -1.519 1.00 52.28 155 PRO A O 1
ATOM 1203 N N . THR A 1 156 ? 14.483 -24.884 0.275 1.00 54.00 156 THR A N 1
ATOM 1204 C CA . THR A 1 156 ? 15.394 -24.212 1.197 1.00 54.00 156 THR A CA 1
ATOM 1205 C C . THR A 1 156 ? 16.819 -24.582 0.838 1.00 54.00 156 THR A C 1
ATOM 1207 O O . THR A 1 156 ? 17.146 -25.766 0.758 1.00 54.00 156 THR A O 1
ATOM 1210 N N . ASP A 1 157 ? 17.662 -23.569 0.635 1.00 44.03 157 ASP A N 1
ATOM 1211 C CA . ASP A 1 157 ? 19.108 -23.748 0.588 1.00 44.03 157 ASP A CA 1
ATOM 1212 C C . ASP A 1 157 ? 19.518 -24.507 1.852 1.00 44.03 157 ASP A C 1
ATOM 1214 O O . ASP A 1 157 ? 19.440 -23.987 2.970 1.00 44.03 157 ASP A O 1
ATOM 1218 N N . LYS A 1 158 ? 19.896 -25.777 1.691 1.00 43.81 158 LYS A N 1
ATOM 1219 C CA . LYS A 1 158 ? 20.630 -26.482 2.730 1.00 43.81 158 LYS A CA 1
ATOM 1220 C C . LYS A 1 158 ? 21.978 -25.790 2.778 1.00 43.81 158 LYS A C 1
ATOM 1222 O O . LYS A 1 158 ? 22.794 -25.979 1.882 1.00 43.81 158 LYS A O 1
ATOM 1227 N N . THR A 1 159 ? 22.193 -24.980 3.806 1.00 39.75 159 THR A N 1
ATOM 1228 C CA . THR A 1 159 ? 23.522 -24.547 4.219 1.00 39.75 159 THR A CA 1
ATOM 1229 C C . THR A 1 159 ? 24.421 -25.777 4.256 1.00 39.75 159 THR A C 1
ATOM 1231 O O . THR A 1 159 ? 24.295 -26.642 5.123 1.00 39.75 159 THR A O 1
ATOM 1234 N N . VAL A 1 160 ? 25.298 -25.887 3.259 1.00 41.81 160 VAL A N 1
ATOM 1235 C CA . VAL A 1 160 ? 26.409 -26.829 3.269 1.00 41.81 160 VAL A CA 1
ATOM 1236 C C . VAL A 1 160 ? 27.324 -26.349 4.386 1.00 41.81 160 VAL A C 1
ATOM 1238 O O . VAL A 1 160 ? 28.071 -25.388 4.225 1.00 41.81 160 VAL A O 1
ATOM 1241 N N . VAL A 1 161 ? 27.196 -26.967 5.558 1.00 39.34 161 VAL A N 1
ATOM 1242 C CA . VAL A 1 161 ? 28.191 -26.841 6.620 1.00 39.34 161 VAL A CA 1
ATOM 1243 C C . VAL A 1 161 ? 29.466 -27.489 6.071 1.00 39.34 161 VAL A C 1
ATOM 1245 O O . VAL A 1 161 ? 29.406 -28.661 5.688 1.00 39.34 161 VAL A O 1
ATOM 1248 N N . PRO A 1 162 ? 30.597 -26.770 5.960 1.00 39.81 162 PRO A N 1
ATOM 1249 C CA . PRO A 1 162 ? 31.845 -27.400 5.563 1.00 39.81 162 PRO A CA 1
ATOM 1250 C C . PRO A 1 162 ? 32.225 -28.408 6.650 1.00 39.81 162 PRO A C 1
ATOM 1252 O O . PRO A 1 162 ? 32.246 -28.072 7.835 1.00 39.81 162 PRO A O 1
ATOM 1255 N N . ALA A 1 163 ? 32.458 -29.658 6.248 1.00 49.00 163 ALA A N 1
ATOM 1256 C CA . ALA A 1 163 ? 33.014 -30.662 7.141 1.00 49.00 163 ALA A CA 1
ATOM 1257 C C . ALA A 1 163 ? 34.400 -30.187 7.607 1.00 49.00 163 ALA A C 1
ATOM 1259 O O . ALA A 1 163 ? 35.220 -29.786 6.779 1.00 49.00 163 ALA A O 1
ATOM 1260 N N . VAL A 1 164 ? 34.582 -30.182 8.929 1.00 53.38 164 VAL A N 1
ATOM 1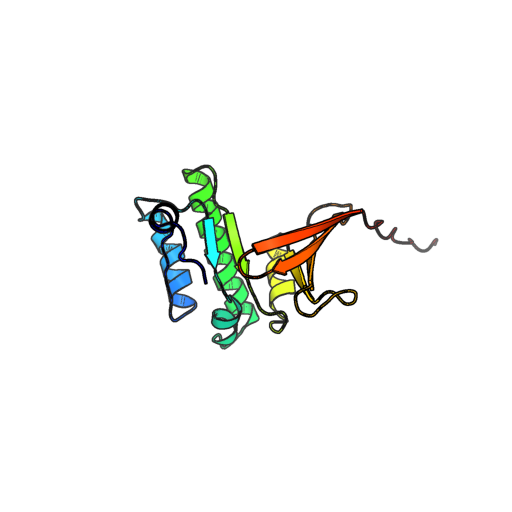261 C CA . VAL A 1 164 ? 35.845 -29.916 9.635 1.00 53.38 164 VAL A CA 1
ATOM 1262 C C . VAL A 1 164 ? 36.860 -31.005 9.316 1.00 53.38 164 VAL A C 1
ATOM 1264 O O . VAL A 1 164 ? 36.443 -32.186 9.293 1.00 53.38 164 VAL A O 1
#

Foldseek 3Di:
DPDPDVVVVVLDDDDDDPELVVLLVCLVCLVVDPDFHLEDEAEAVVVRLVPDPHSLVSLLSSVVSQLSSQVVSCVPVVHYYYYYDHDPVPPNNVVSVLVVQDWDWDKDADPVDDPFKIKIWTFGSPDLWGWIWIWIWGDDPPDTGTDDIDIDTDDRPPPPDPDD

Sequence (164 aa):
MPTPEPAALQLVKLWYPESAEEVVSWCAHIHMQSVLPEAIIIDDLDVFITQSKNPEHGAARLIAALVDAAAWIASKSERCKLIFTASHRVTVLPSVLRQFHFRIAELQKSSAGGENDFQLTLTHPSSSSKNVVTVDYTITGDNIMLRTVTSRSLPTDKTVVPAV

pLDDT: mean 82.95, std 13.43, range [39.34, 95.94]